Protein AF-A0A0N1C3P1-F1 (afdb_monomer_lite)

Structure (mmCIF, N/CA/C/O backbone):
data_AF-A0A0N1C3P1-F1
#
_entry.id   AF-A0A0N1C3P1-F1
#
loop_
_atom_site.group_PDB
_atom_site.id
_atom_site.type_symbol
_atom_site.label_atom_id
_atom_site.label_alt_id
_atom_site.label_comp_id
_atom_site.label_asym_id
_atom_site.label_entity_id
_atom_site.label_seq_id
_atom_site.pdbx_PDB_ins_code
_atom_site.Cartn_x
_atom_site.Cartn_y
_atom_site.Cartn_z
_atom_site.occupancy
_atom_site.B_iso_or_equiv
_atom_site.auth_seq_id
_atom_site.auth_comp_id
_atom_site.auth_asym_id
_atom_site.auth_atom_id
_atom_site.pdbx_PDB_model_num
ATOM 1 N N . MET A 1 1 ? -32.517 -1.475 7.923 1.00 46.31 1 MET A N 1
ATOM 2 C CA . MET A 1 1 ? -31.882 -0.154 8.122 1.00 46.31 1 MET A CA 1
ATOM 3 C C . MET A 1 1 ? -30.531 -0.206 7.425 1.00 46.31 1 MET A C 1
ATOM 5 O O . MET A 1 1 ? -29.745 -1.071 7.786 1.00 46.31 1 MET A O 1
ATOM 9 N N . ALA A 1 2 ? -30.282 0.620 6.409 1.00 61.62 2 ALA A N 1
ATOM 10 C CA . ALA A 1 2 ? -28.970 0.720 5.766 1.00 61.62 2 ALA A CA 1
ATOM 11 C C . ALA A 1 2 ? -28.315 2.023 6.241 1.00 61.62 2 ALA A C 1
ATOM 13 O O . ALA A 1 2 ? -28.808 3.097 5.917 1.00 61.62 2 ALA A O 1
ATOM 14 N N . MET A 1 3 ? -27.276 1.921 7.073 1.00 78.25 3 MET A N 1
ATOM 15 C CA . MET A 1 3 ? -26.449 3.069 7.462 1.00 78.25 3 MET A CA 1
ATOM 16 C C . MET A 1 3 ? -25.409 3.339 6.380 1.00 78.25 3 MET A C 1
ATOM 18 O O . MET A 1 3 ? -24.897 2.404 5.763 1.00 78.25 3 MET A O 1
ATOM 22 N N . THR A 1 4 ? -25.072 4.608 6.175 1.00 86.38 4 THR A N 1
ATOM 23 C CA . THR A 1 4 ? -23.965 5.003 5.304 1.00 86.38 4 THR A CA 1
ATOM 24 C C . THR A 1 4 ? -22.658 5.076 6.090 1.00 86.38 4 THR A C 1
ATOM 26 O O . THR A 1 4 ? -22.642 5.190 7.318 1.00 86.38 4 THR A O 1
ATOM 29 N N . VAL A 1 5 ? -21.528 5.057 5.378 1.00 84.31 5 VAL A N 1
ATOM 30 C CA . VAL A 1 5 ? -20.211 5.293 5.993 1.00 84.31 5 VAL A CA 1
ATOM 31 C C . VAL A 1 5 ? -20.159 6.678 6.654 1.00 84.31 5 VAL A C 1
ATOM 33 O O . VAL A 1 5 ? -19.561 6.828 7.717 1.00 84.31 5 VAL A O 1
ATOM 36 N N . LEU A 1 6 ? -20.844 7.673 6.080 1.00 87.75 6 LEU A N 1
ATOM 37 C CA . LEU A 1 6 ? -20.885 9.030 6.622 1.00 87.75 6 LEU A CA 1
ATOM 38 C C . LEU A 1 6 ? -21.587 9.088 7.988 1.00 87.75 6 LEU A C 1
ATOM 40 O O . LEU A 1 6 ? -21.112 9.781 8.887 1.00 87.75 6 LEU A O 1
ATOM 44 N N . ASP A 1 7 ? -22.659 8.317 8.178 1.00 88.31 7 ASP A N 1
ATOM 45 C CA . ASP A 1 7 ? -23.377 8.241 9.458 1.00 88.31 7 ASP A CA 1
ATOM 46 C C . ASP A 1 7 ? -22.473 7.687 10.569 1.00 88.31 7 ASP A C 1
ATOM 48 O O . ASP A 1 7 ? -22.418 8.227 11.676 1.00 88.31 7 ASP A O 1
ATOM 52 N N . VAL A 1 8 ? -21.695 6.645 10.252 1.00 85.31 8 VAL A N 1
ATOM 53 C CA . VAL A 1 8 ? -20.742 6.016 11.182 1.00 85.31 8 VAL A CA 1
ATOM 5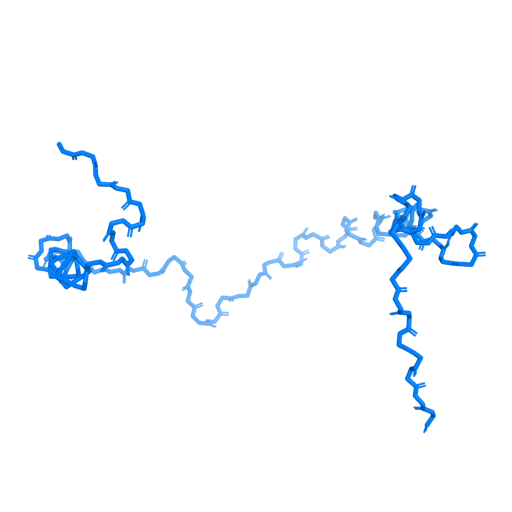4 C C . VAL A 1 8 ? -19.594 6.965 11.542 1.00 85.31 8 VAL A C 1
ATOM 56 O O . VAL A 1 8 ? -19.124 6.958 12.680 1.00 85.31 8 VAL A O 1
ATOM 59 N N . MET A 1 9 ? -19.147 7.796 10.596 1.00 85.69 9 MET A N 1
ATOM 60 C CA . MET A 1 9 ? -18.058 8.757 10.814 1.00 85.69 9 MET A CA 1
ATOM 61 C C . MET A 1 9 ? -18.498 10.012 11.579 1.00 85.69 9 MET A C 1
ATOM 63 O O . MET A 1 9 ? -17.687 10.603 12.289 1.00 85.69 9 MET A O 1
ATOM 67 N N . THR A 1 10 ? -19.760 10.425 11.449 1.00 92.12 10 THR A N 1
ATOM 68 C CA . THR A 1 10 ? -20.280 11.668 12.053 1.00 92.12 10 THR A CA 1
ATOM 69 C C . THR A 1 10 ? -21.009 11.451 13.376 1.00 92.12 10 THR A C 1
ATOM 71 O O . THR A 1 10 ? -21.187 12.402 14.134 1.00 92.12 10 THR A O 1
ATOM 74 N N . THR A 1 11 ? -21.382 10.209 13.699 1.00 94.19 11 THR A N 1
ATOM 75 C CA . THR A 1 11 ? -22.083 9.867 14.943 1.00 94.19 11 THR A CA 1
ATOM 76 C C . THR A 1 11 ? -21.214 8.966 15.831 1.00 94.19 11 THR A C 1
ATOM 78 O O . THR A 1 11 ? -21.229 7.742 15.672 1.00 94.19 11 THR A O 1
ATOM 81 N N . PRO A 1 12 ? -20.497 9.515 16.834 1.00 92.50 12 PRO A N 1
ATOM 82 C CA . PRO A 1 12 ? -19.561 8.750 17.668 1.00 92.50 12 PRO A CA 1
ATOM 83 C C . PRO A 1 12 ? -20.176 7.533 18.370 1.00 92.50 12 PRO A C 1
ATOM 85 O O . PRO A 1 12 ? -19.507 6.519 18.571 1.00 92.50 12 PRO A O 1
ATOM 88 N N . LYS A 1 13 ? -21.468 7.610 18.715 1.00 93.06 13 LYS A N 1
ATOM 89 C CA . LYS A 1 13 ? -22.194 6.501 19.338 1.00 93.06 13 LYS A CA 1
ATOM 90 C C . LYS A 1 13 ? -22.273 5.275 18.424 1.00 93.06 13 LYS A C 1
ATOM 92 O O . LYS A 1 13 ? -22.014 4.174 18.893 1.00 93.06 13 LYS A O 1
ATOM 97 N N . LEU A 1 14 ? -22.524 5.460 17.125 1.00 92.31 14 LEU A N 1
ATOM 98 C CA . LEU A 1 14 ? -22.585 4.351 16.164 1.00 92.31 14 LEU A CA 1
ATOM 99 C C . LEU A 1 14 ? -21.245 3.615 16.067 1.00 92.31 14 LEU A C 1
ATOM 101 O O . LEU A 1 14 ? -21.213 2.388 16.028 1.00 92.31 14 LEU A O 1
ATOM 105 N N . MET A 1 15 ? -20.131 4.350 16.113 1.00 90.44 15 MET A N 1
ATOM 106 C CA . MET A 1 15 ? -18.789 3.763 16.158 1.00 90.44 15 MET A CA 1
ATOM 107 C C . MET A 1 15 ? -18.556 2.949 17.443 1.00 90.44 15 MET A C 1
ATOM 109 O O . MET A 1 15 ? -17.960 1.871 17.400 1.00 90.44 15 MET A O 1
ATOM 113 N N . SER A 1 16 ? -19.014 3.454 18.592 1.00 93.50 16 SER A N 1
ATOM 114 C CA . SER A 1 16 ? -18.905 2.758 19.881 1.00 93.50 16 SER A CA 1
ATOM 115 C C . SER A 1 16 ? -19.735 1.472 19.912 1.00 93.50 16 SER A C 1
ATOM 117 O O . SER A 1 16 ? -19.241 0.414 20.314 1.00 93.50 16 SER A O 1
ATOM 119 N N . ASP A 1 17 ? -20.977 1.544 19.442 1.00 93.62 17 ASP A N 1
ATOM 120 C CA . ASP A 1 17 ? -21.905 0.415 19.416 1.00 93.62 17 ASP A CA 1
ATOM 121 C C . ASP A 1 17 ? -21.412 -0.670 18.444 1.00 93.62 17 ASP A C 1
ATOM 123 O O . ASP A 1 17 ? -21.370 -1.848 18.803 1.00 93.62 17 ASP A O 1
ATOM 127 N N . ALA A 1 18 ? -20.918 -0.279 17.263 1.00 91.31 18 ALA A N 1
ATOM 128 C CA . ALA A 1 18 ? -20.316 -1.198 16.296 1.00 91.31 18 ALA A CA 1
ATOM 129 C C . ALA A 1 18 ? -19.090 -1.928 16.871 1.00 91.31 18 ALA A C 1
ATOM 131 O O . ALA A 1 18 ? -18.988 -3.151 16.768 1.00 91.31 18 ALA A O 1
ATOM 132 N N . LYS A 1 19 ? -18.180 -1.203 17.540 1.00 91.62 19 LYS A N 1
ATOM 133 C CA . LYS A 1 19 ? -17.019 -1.809 18.220 1.00 91.62 19 LYS A CA 1
ATOM 134 C C . LYS A 1 19 ? -17.434 -2.768 19.332 1.00 91.62 19 LYS A C 1
ATOM 136 O O . LYS A 1 19 ? -16.762 -3.775 19.544 1.00 91.62 19 LYS A O 1
ATOM 141 N N . THR A 1 20 ? -18.505 -2.446 20.051 1.00 95.44 20 THR A N 1
ATOM 142 C CA . THR A 1 20 ? -19.026 -3.296 21.124 1.00 95.44 20 THR A CA 1
ATOM 143 C C . THR A 1 20 ? -19.564 -4.592 20.538 1.00 95.44 20 THR A C 1
ATOM 145 O O . THR A 1 20 ? -19.097 -5.656 20.927 1.00 95.44 20 THR A O 1
ATOM 148 N N . TYR A 1 21 ? -20.443 -4.510 19.538 1.00 93.12 21 TYR A N 1
ATOM 149 C CA . TYR A 1 21 ? -20.992 -5.675 18.843 1.00 93.12 21 TYR A CA 1
ATOM 150 C C . TYR A 1 21 ? -19.901 -6.576 18.243 1.00 93.12 21 TYR A C 1
ATOM 152 O O . TYR A 1 21 ? -19.924 -7.791 18.435 1.00 93.12 21 TYR A O 1
ATOM 160 N N . PHE A 1 22 ? -18.898 -5.985 17.586 1.00 91.88 22 PHE A N 1
ATOM 161 C CA . PHE A 1 22 ? -17.756 -6.724 17.043 1.00 91.88 22 PHE A CA 1
ATOM 162 C C . PHE A 1 22 ? -17.035 -7.548 18.123 1.00 91.88 22 PHE A C 1
ATOM 164 O O . PHE A 1 22 ? -16.742 -8.723 17.922 1.00 91.88 22 PHE A O 1
ATOM 171 N N . LYS A 1 23 ? -16.802 -6.964 19.305 1.00 92.00 23 LYS A N 1
ATOM 172 C CA . LYS A 1 23 ? -16.077 -7.627 20.399 1.00 92.00 23 LYS A CA 1
ATOM 173 C C . LYS A 1 23 ? -16.918 -8.629 21.184 1.00 92.00 23 LYS A C 1
ATOM 175 O O . LYS A 1 23 ? -16.390 -9.647 21.610 1.00 92.00 23 LYS A O 1
ATOM 180 N N . THR A 1 24 ? -18.187 -8.321 21.439 1.00 94.50 24 THR A N 1
ATOM 181 C CA . THR A 1 24 ? -19.026 -9.102 22.364 1.00 94.50 24 THR A CA 1
ATOM 182 C C . THR A 1 24 ? -19.904 -10.131 21.666 1.00 94.50 24 THR A C 1
ATOM 184 O O . THR A 1 24 ? -20.361 -11.068 22.320 1.00 94.50 24 THR A O 1
ATOM 187 N N . VAL A 1 25 ? -20.143 -9.966 20.361 1.00 94.06 25 VAL A N 1
ATOM 188 C CA . VAL A 1 25 ? -20.962 -10.877 19.553 1.00 94.06 25 VAL A CA 1
ATOM 189 C C . VAL A 1 25 ? -20.113 -11.595 18.514 1.00 94.06 25 VAL A C 1
ATOM 191 O O . VAL A 1 25 ? -20.078 -12.819 18.527 1.00 94.06 25 VAL A O 1
ATOM 194 N N . GLN A 1 26 ? -19.409 -10.871 17.636 1.00 90.56 26 GLN A N 1
ATOM 195 C CA . GLN A 1 26 ? -18.696 -11.511 16.517 1.00 90.56 26 GLN A CA 1
ATOM 196 C C . GLN A 1 26 ? -17.437 -12.257 16.970 1.00 90.56 26 GLN A C 1
ATOM 198 O O . GLN A 1 26 ? -17.227 -13.394 16.572 1.00 90.56 26 GLN A O 1
ATOM 203 N N . MET A 1 27 ? -16.630 -11.652 17.842 1.00 92.44 27 MET A N 1
ATOM 204 C CA . MET A 1 27 ? -15.418 -12.272 18.400 1.00 92.44 27 MET A CA 1
ATOM 205 C C . MET A 1 27 ? -15.666 -13.037 19.707 1.00 92.44 27 MET A C 1
ATOM 207 O O . MET A 1 27 ? -14.741 -13.249 20.492 1.00 92.44 27 MET A O 1
ATOM 211 N N . LYS A 1 28 ? -16.923 -13.394 19.996 1.00 92.06 28 LYS A N 1
ATOM 212 C CA . LYS A 1 28 ? -17.279 -14.047 21.259 1.00 92.06 28 LYS A CA 1
ATOM 213 C C . LYS A 1 28 ? -16.621 -15.422 21.384 1.00 92.06 28 LYS A C 1
ATOM 215 O O . LYS A 1 28 ? -16.032 -15.720 22.420 1.00 92.06 28 LYS A O 1
ATOM 220 N N . ASP A 1 29 ? -16.736 -16.222 20.329 1.00 93.25 29 ASP A N 1
ATOM 221 C CA . ASP A 1 29 ? -16.308 -17.623 20.316 1.00 93.25 29 ASP A CA 1
ATOM 222 C C . ASP A 1 29 ? -15.043 -17.833 19.461 1.00 93.25 29 ASP A C 1
ATOM 224 O O . ASP A 1 29 ? -14.274 -18.760 19.707 1.00 93.25 29 ASP A O 1
ATOM 228 N N . GLU A 1 30 ? -14.777 -16.931 18.509 1.00 88.06 30 GLU A N 1
ATOM 229 C CA . GLU A 1 30 ? -13.627 -16.990 17.604 1.00 88.06 30 GLU A CA 1
ATOM 230 C C . GLU A 1 30 ? -12.697 -15.790 17.798 1.00 88.06 30 GLU A C 1
ATOM 232 O O . GLU A 1 30 ? -13.125 -14.636 17.897 1.00 88.06 30 GLU A O 1
ATOM 237 N N . LYS A 1 31 ? -11.392 -16.065 17.826 1.00 86.12 31 LYS A N 1
ATOM 238 C CA . LYS A 1 31 ? -10.348 -15.039 17.819 1.00 86.12 31 LYS A CA 1
ATOM 239 C C . LYS A 1 31 ? -9.755 -14.933 16.426 1.00 86.12 31 LYS A C 1
ATOM 241 O O . LYS A 1 31 ? -9.650 -15.928 15.718 1.00 86.12 31 LYS A O 1
ATOM 246 N N . TYR A 1 32 ? -9.342 -13.722 16.063 1.00 84.12 32 TYR A N 1
ATOM 247 C CA . TYR A 1 32 ? -8.595 -13.508 14.832 1.00 84.12 32 TYR A CA 1
ATOM 248 C C . TYR A 1 32 ? -7.296 -14.316 14.875 1.00 84.12 32 TYR A C 1
ATOM 250 O O . TYR A 1 32 ? -6.440 -14.052 15.720 1.00 84.12 32 TYR A O 1
ATOM 258 N N . ASP A 1 33 ? -7.188 -15.280 13.967 1.00 85.88 33 ASP A N 1
ATOM 259 C CA . ASP A 1 33 ? -5.977 -16.047 13.711 1.00 85.88 33 ASP A CA 1
ATOM 260 C C . ASP A 1 33 ? -5.399 -15.578 12.367 1.00 85.88 33 ASP A C 1
ATOM 262 O O . ASP A 1 33 ? -6.009 -15.815 11.315 1.00 85.88 33 ASP A O 1
ATOM 266 N N . PRO A 1 34 ? -4.304 -14.799 12.375 1.00 89.12 34 PRO A N 1
ATOM 267 C CA . PRO A 1 34 ? -3.703 -14.314 11.148 1.00 89.12 34 PRO A CA 1
ATOM 268 C C . PRO A 1 34 ? -3.208 -15.486 10.297 1.00 89.12 34 PRO A C 1
ATOM 270 O O . PRO A 1 34 ? -2.412 -16.300 10.747 1.00 89.12 34 PRO A O 1
ATOM 273 N N . VAL A 1 35 ? -3.591 -15.505 9.019 1.00 90.00 35 VAL A N 1
ATOM 274 C CA . VAL A 1 35 ? -3.026 -16.455 8.040 1.00 90.00 35 VAL A CA 1
ATOM 275 C C . VAL A 1 35 ? -1.508 -16.270 7.881 1.00 90.00 35 VAL A C 1
ATOM 277 O O . VAL A 1 35 ? -0.826 -17.201 7.469 1.00 90.00 35 VAL A O 1
ATOM 280 N N . LEU A 1 36 ? -0.992 -15.075 8.194 1.00 92.56 36 LEU A N 1
ATOM 281 C CA . LEU A 1 36 ? 0.422 -14.720 8.097 1.00 92.56 36 LEU A CA 1
ATOM 282 C C . LEU A 1 36 ? 1.007 -14.411 9.479 1.00 92.56 36 LEU A C 1
ATOM 284 O O . LEU A 1 36 ? 0.437 -13.606 10.221 1.00 92.56 36 LEU A O 1
ATOM 288 N N . THR A 1 37 ? 2.165 -14.980 9.797 1.00 91.75 37 THR A N 1
ATOM 289 C CA . THR A 1 37 ? 2.922 -14.684 11.019 1.00 91.75 37 THR A CA 1
ATOM 290 C C . THR A 1 37 ? 3.861 -13.482 10.822 1.00 91.75 37 THR A C 1
ATOM 292 O O . THR A 1 37 ? 4.108 -13.058 9.690 1.00 91.75 37 THR A O 1
ATOM 295 N N . PRO A 1 38 ? 4.413 -12.896 11.904 1.00 90.19 38 PRO A N 1
ATOM 296 C CA . PRO A 1 38 ? 5.409 -11.823 11.801 1.00 90.19 38 PRO A CA 1
ATOM 297 C C . PRO A 1 38 ? 6.676 -12.207 11.020 1.00 90.19 38 PRO A C 1
ATOM 299 O O . PRO A 1 38 ? 7.384 -11.334 10.518 1.00 90.19 38 PRO A O 1
ATOM 302 N N . GLU A 1 39 ? 6.976 -13.501 10.938 1.00 94.19 39 GLU A N 1
ATOM 303 C CA . GLU A 1 39 ? 8.145 -14.046 10.254 1.00 94.19 39 GLU A CA 1
ATOM 304 C C . GLU A 1 39 ? 7.899 -14.280 8.758 1.00 94.19 39 GLU A C 1
ATOM 306 O O . GLU A 1 39 ? 8.867 -14.364 7.996 1.00 94.19 39 GLU A O 1
ATOM 311 N N . ASP A 1 40 ? 6.638 -14.356 8.322 1.00 92.56 40 ASP A N 1
ATOM 312 C CA . ASP A 1 40 ? 6.304 -14.604 6.924 1.00 92.56 40 ASP A CA 1
ATOM 313 C C . ASP A 1 40 ? 6.829 -13.486 6.021 1.00 92.56 40 ASP A C 1
ATOM 315 O O . ASP A 1 40 ? 6.569 -12.295 6.204 1.00 92.56 40 ASP A O 1
ATOM 319 N N . GLN A 1 41 ? 7.573 -13.891 4.993 1.00 92.00 41 GLN A N 1
ATOM 320 C CA . GLN A 1 41 ? 8.080 -12.999 3.960 1.00 92.00 41 GLN A CA 1
ATOM 321 C C . GLN A 1 41 ? 7.353 -13.270 2.644 1.00 92.00 41 GLN A C 1
ATOM 323 O O . GLN A 1 41 ? 7.082 -14.430 2.317 1.00 92.00 41 GLN A O 1
ATOM 328 N N . PRO A 1 42 ? 7.084 -12.235 1.828 1.00 89.94 42 PRO A N 1
ATOM 329 C CA . PRO A 1 42 ? 6.563 -12.448 0.489 1.00 89.94 42 PRO A CA 1
ATOM 330 C C . PRO A 1 42 ? 7.471 -13.412 -0.283 1.00 89.94 42 PRO A C 1
ATOM 332 O O . PRO A 1 42 ? 8.692 -13.238 -0.317 1.00 89.94 42 PRO A O 1
ATOM 335 N N . ALA A 1 43 ? 6.882 -14.411 -0.942 1.00 90.88 43 ALA A N 1
ATOM 336 C CA . ALA A 1 43 ? 7.605 -15.430 -1.704 1.00 90.88 43 ALA A CA 1
ATOM 337 C C . ALA A 1 43 ? 8.158 -14.882 -3.039 1.00 90.88 43 ALA A C 1
ATOM 339 O O . ALA A 1 43 ? 7.892 -15.407 -4.119 1.00 90.88 43 ALA A O 1
ATOM 340 N N . ILE A 1 44 ? 8.954 -13.807 -2.981 1.00 92.19 44 ILE A N 1
ATOM 341 C CA . ILE A 1 44 ? 9.503 -13.104 -4.150 1.00 92.19 44 ILE A CA 1
ATOM 342 C C . ILE A 1 44 ? 10.380 -14.006 -5.024 1.00 92.19 44 ILE A C 1
ATOM 344 O O . ILE A 1 44 ? 10.516 -13.756 -6.221 1.00 92.19 44 ILE A O 1
ATOM 348 N N . HIS A 1 45 ? 10.952 -15.063 -4.440 1.00 93.50 45 HIS A N 1
ATOM 349 C CA . HIS A 1 45 ? 11.785 -16.036 -5.138 1.00 93.50 45 HIS A CA 1
ATOM 350 C C . HIS A 1 45 ? 11.009 -16.779 -6.234 1.00 93.50 45 HIS A C 1
ATOM 352 O O . HIS A 1 45 ? 11.589 -17.065 -7.277 1.00 93.50 45 HIS A O 1
ATOM 358 N N . LEU A 1 46 ? 9.700 -17.001 -6.053 1.00 94.81 46 LEU A N 1
ATOM 359 C CA . LEU A 1 46 ? 8.844 -17.665 -7.044 1.00 94.81 46 LEU A CA 1
ATOM 360 C C . LEU A 1 46 ? 8.753 -16.879 -8.356 1.00 94.81 46 LEU A C 1
ATOM 362 O O . LEU A 1 46 ? 8.688 -17.461 -9.432 1.00 94.81 46 LEU A O 1
ATOM 366 N N . ASN A 1 47 ? 8.800 -15.548 -8.274 1.00 95.44 47 ASN A N 1
ATOM 367 C CA . ASN A 1 47 ? 8.702 -14.672 -9.440 1.00 95.44 47 ASN A CA 1
ATOM 368 C C . ASN A 1 47 ? 10.068 -14.199 -9.947 1.00 95.44 47 ASN A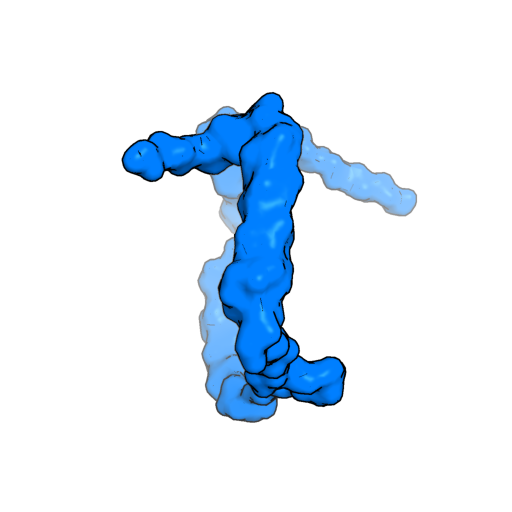 C 1
ATOM 370 O O . ASN A 1 47 ? 10.117 -13.431 -10.907 1.00 95.44 47 ASN A O 1
ATOM 374 N N . LYS A 1 48 ? 11.173 -14.612 -9.315 1.00 95.31 48 LYS A N 1
ATOM 375 C CA . LYS A 1 48 ? 12.505 -14.062 -9.588 1.00 95.31 48 LYS A CA 1
ATOM 376 C C . LYS A 1 48 ? 12.892 -14.212 -11.059 1.00 95.31 48 LYS A C 1
ATOM 378 O O . LYS A 1 48 ? 13.133 -13.205 -11.717 1.00 95.31 48 LYS A O 1
ATOM 383 N N . GLU A 1 49 ? 12.857 -15.434 -11.581 1.00 96.06 49 GLU A N 1
ATOM 384 C CA . GLU A 1 49 ? 13.230 -15.734 -12.969 1.00 96.06 49 GLU A CA 1
ATOM 385 C C . GLU A 1 49 ? 12.338 -14.989 -13.977 1.00 96.06 49 GLU A C 1
ATOM 387 O O . GLU A 1 49 ? 12.815 -14.365 -14.929 1.00 96.06 49 GLU A O 1
ATOM 392 N N . LEU A 1 50 ? 11.021 -14.985 -13.741 1.00 96.12 50 LEU A N 1
ATOM 393 C CA . LEU A 1 50 ? 10.075 -14.271 -14.595 1.00 96.12 50 LEU A CA 1
ATOM 394 C C . LEU A 1 50 ? 10.372 -12.767 -14.619 1.00 96.12 50 LEU A C 1
ATOM 396 O O . LEU A 1 50 ? 10.404 -12.157 -15.688 1.00 96.12 50 LEU A O 1
ATOM 400 N N . MET A 1 51 ? 10.605 -12.164 -13.454 1.00 95.62 51 MET A N 1
ATOM 401 C CA . MET A 1 51 ? 10.893 -10.736 -13.353 1.00 95.62 51 MET A CA 1
ATOM 402 C C . MET A 1 51 ? 12.261 -10.383 -13.942 1.00 95.62 51 MET A C 1
ATOM 404 O O . MET A 1 51 ? 12.381 -9.321 -14.549 1.00 95.62 51 MET A O 1
ATOM 408 N N . GLU A 1 52 ? 13.265 -11.253 -13.818 1.00 96.50 52 GLU A N 1
ATOM 409 C CA . GLU A 1 52 ? 14.575 -11.091 -14.464 1.00 96.50 52 GLU A CA 1
ATOM 410 C C . GLU A 1 52 ? 14.449 -11.051 -15.992 1.00 96.50 52 GLU A C 1
ATOM 412 O O . GLU A 1 52 ? 15.084 -10.216 -16.636 1.00 96.50 52 GLU A O 1
ATOM 417 N N . ARG A 1 53 ? 13.559 -11.867 -16.565 1.00 95.88 53 ARG A N 1
ATOM 418 C CA . ARG A 1 53 ? 13.291 -11.889 -18.008 1.00 95.88 53 ARG A CA 1
ATOM 419 C C . ARG A 1 53 ? 12.433 -10.719 -18.493 1.00 95.88 53 ARG A C 1
ATOM 421 O O . ARG A 1 53 ? 12.713 -10.150 -19.543 1.00 95.88 53 ARG A O 1
ATOM 428 N N . ILE A 1 54 ? 11.374 -10.364 -17.764 1.00 96.69 54 ILE A N 1
ATOM 429 C CA . ILE A 1 54 ? 10.342 -9.433 -18.257 1.00 96.69 54 ILE A CA 1
ATOM 430 C C . ILE A 1 54 ? 10.643 -7.968 -17.914 1.00 96.69 54 ILE A C 1
ATOM 432 O O . ILE A 1 54 ? 10.342 -7.080 -18.712 1.00 96.69 54 ILE A O 1
ATOM 436 N N . ARG A 1 55 ? 11.274 -7.668 -16.767 1.00 95.44 55 ARG A N 1
ATOM 437 C CA . ARG A 1 55 ? 11.581 -6.273 -16.386 1.00 95.44 55 ARG A CA 1
ATOM 438 C C . ARG A 1 55 ? 12.424 -5.519 -17.429 1.00 95.44 55 ARG A C 1
ATOM 440 O O . ARG A 1 55 ? 12.110 -4.352 -17.662 1.00 95.44 55 ARG A O 1
ATOM 447 N N . PRO A 1 56 ? 13.468 -6.102 -18.052 1.00 96.62 56 PRO A N 1
ATOM 448 C CA . PRO A 1 56 ? 14.246 -5.409 -19.082 1.00 96.62 56 PRO A CA 1
ATOM 449 C C . PRO A 1 56 ? 13.417 -5.038 -20.314 1.00 96.62 56 PRO A C 1
ATOM 451 O O . PRO A 1 56 ? 13.587 -3.952 -20.863 1.00 96.62 56 PRO A O 1
ATOM 454 N N . GLU A 1 57 ? 12.483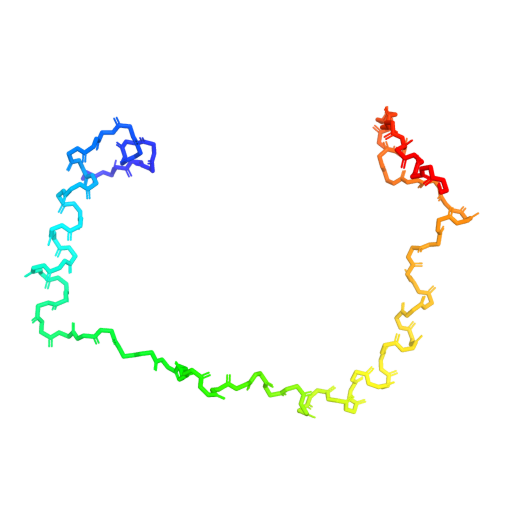 -5.903 -20.707 1.00 96.12 57 GLU A N 1
ATOM 455 C CA . GLU A 1 57 ? 11.590 -5.657 -21.839 1.00 96.12 57 GLU A CA 1
ATOM 456 C C . GLU A 1 57 ? 10.589 -4.541 -21.529 1.00 96.12 57 GLU A C 1
ATOM 458 O O . GLU A 1 57 ? 10.399 -3.638 -22.342 1.00 96.12 57 GLU A O 1
ATOM 463 N N . LEU A 1 58 ? 10.029 -4.529 -20.315 1.00 94.38 58 LEU A N 1
ATOM 464 C CA . LEU A 1 58 ? 9.107 -3.478 -19.877 1.00 94.38 58 LEU A CA 1
ATOM 465 C C . LEU A 1 58 ? 9.769 -2.098 -19.793 1.00 94.38 58 LEU A C 1
ATOM 467 O O . LEU A 1 58 ? 9.123 -1.099 -20.101 1.00 94.38 58 LEU A O 1
ATOM 471 N N . LYS A 1 59 ? 11.063 -2.023 -19.443 1.00 93.81 59 LYS A N 1
ATOM 472 C CA . LYS A 1 59 ? 11.793 -0.745 -19.349 1.00 93.81 59 LYS A CA 1
ATOM 473 C C . LYS A 1 59 ? 11.746 0.075 -20.638 1.00 93.81 59 LYS A C 1
ATOM 475 O O . LYS A 1 59 ? 11.795 1.297 -20.558 1.00 93.81 59 LYS A O 1
ATOM 480 N N . LYS A 1 60 ? 11.624 -0.569 -21.803 1.00 93.12 60 LYS A N 1
ATOM 481 C CA . LYS A 1 60 ? 11.518 0.102 -23.112 1.00 93.12 60 LYS A CA 1
ATOM 482 C C . LYS A 1 60 ? 10.272 0.985 -23.221 1.00 93.12 60 LYS A C 1
ATOM 484 O O . LYS A 1 60 ? 10.268 1.936 -23.994 1.00 93.12 60 LYS A O 1
ATOM 489 N N . PHE A 1 61 ? 9.240 0.673 -22.441 1.00 93.06 61 PHE A N 1
ATOM 490 C CA . PHE A 1 61 ? 7.953 1.365 -22.429 1.00 93.06 61 PHE A CA 1
ATOM 491 C C . PHE A 1 61 ? 7.778 2.273 -21.209 1.00 93.06 61 PHE A C 1
ATOM 493 O O . PHE A 1 61 ? 6.727 2.894 -21.054 1.00 93.06 61 PHE A O 1
ATOM 500 N N . ASN A 1 62 ? 8.785 2.360 -20.335 1.00 92.00 62 ASN A N 1
ATOM 501 C CA . ASN A 1 62 ? 8.735 3.286 -19.214 1.00 92.00 62 ASN A CA 1
ATOM 502 C C . ASN A 1 62 ? 8.720 4.729 -19.726 1.00 92.00 62 ASN A C 1
ATOM 504 O O . ASN A 1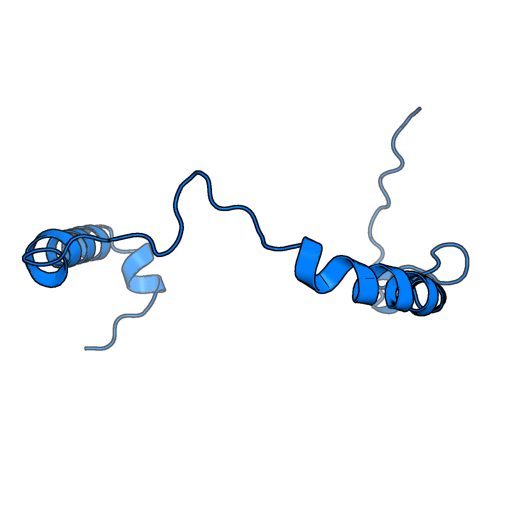 62 ? 9.365 5.065 -20.720 1.00 92.00 62 ASN A O 1
ATOM 508 N N . TYR A 1 63 ? 7.998 5.583 -19.004 1.00 90.38 63 TYR A N 1
ATOM 509 C CA . TYR A 1 63 ? 7.950 7.009 -19.288 1.00 90.38 63 TYR A CA 1
ATOM 510 C C . TYR A 1 63 ? 9.358 7.619 -19.272 1.00 90.38 63 TYR A C 1
ATOM 512 O O . TYR A 1 63 ? 10.106 7.466 -18.304 1.00 90.38 63 TYR A O 1
ATOM 520 N N . ASP A 1 64 ? 9.687 8.321 -20.353 1.00 89.62 64 ASP A N 1
ATOM 521 C CA . ASP A 1 64 ? 10.946 9.032 -20.534 1.00 89.62 64 ASP A CA 1
ATOM 522 C C . ASP A 1 64 ? 10.684 10.545 -20.399 1.00 89.62 64 ASP A C 1
ATOM 524 O O . ASP A 1 64 ? 10.158 11.158 -21.339 1.00 89.62 64 ASP A O 1
ATOM 528 N N . PRO A 1 65 ? 11.025 11.162 -19.250 1.00 86.62 65 PRO A N 1
ATOM 529 C CA . PRO A 1 65 ? 10.783 12.585 -19.015 1.00 86.62 65 PRO A CA 1
ATOM 530 C C . PRO A 1 65 ? 11.596 13.504 -19.935 1.00 86.62 65 PRO A C 1
ATOM 532 O O . PRO A 1 65 ? 11.273 14.684 -20.025 1.00 86.62 65 PRO A O 1
ATOM 535 N N . ALA A 1 66 ? 12.636 13.002 -20.615 1.00 88.06 66 ALA A N 1
ATOM 536 C CA . ALA A 1 66 ? 13.386 13.783 -21.597 1.00 88.06 66 ALA A CA 1
ATOM 537 C C . ALA A 1 66 ? 12.689 13.825 -22.968 1.00 88.06 66 ALA A C 1
ATOM 539 O O . ALA A 1 66 ? 12.991 14.698 -23.780 1.00 88.06 66 ALA A O 1
ATOM 540 N N . LYS A 1 67 ? 11.765 12.891 -23.237 1.00 88.19 67 LYS A N 1
ATOM 541 C CA . LYS A 1 67 ? 11.055 12.786 -24.523 1.00 88.19 67 LYS A CA 1
ATOM 542 C C . LYS A 1 67 ? 9.640 13.337 -24.489 1.00 88.19 67 LYS A C 1
ATOM 544 O O . LYS A 1 67 ? 9.161 13.803 -25.519 1.00 88.19 67 LYS A O 1
ATOM 549 N N . TYR A 1 68 ? 8.967 13.273 -23.342 1.00 88.31 68 TYR A N 1
ATOM 550 C CA . TYR A 1 68 ? 7.559 13.643 -23.237 1.00 88.31 68 TYR A CA 1
ATOM 551 C C . TYR A 1 68 ? 7.312 14.591 -22.062 1.00 88.31 68 TYR A C 1
ATOM 553 O O . TYR A 1 68 ? 7.925 14.425 -21.008 1.00 88.31 68 TYR A O 1
ATOM 561 N N . PRO A 1 69 ? 6.404 15.573 -22.214 1.00 85.31 69 PRO A N 1
ATOM 562 C CA . PRO A 1 69 ? 5.975 16.407 -21.103 1.00 85.31 69 PRO A CA 1
ATOM 563 C C . PRO A 1 69 ? 5.141 15.590 -20.098 1.00 85.31 69 PRO A C 1
ATOM 565 O O . PRO A 1 69 ? 4.460 14.638 -20.504 1.00 85.31 69 PRO A O 1
ATOM 568 N N . PRO A 1 70 ? 5.135 15.977 -18.805 1.00 86.62 70 PRO A N 1
ATOM 569 C CA . PRO A 1 70 ? 4.365 15.293 -17.773 1.00 86.62 70 PRO A CA 1
ATOM 570 C C . PRO A 1 70 ? 2.881 15.207 -18.113 1.00 86.62 70 PRO A C 1
ATOM 572 O O . PRO A 1 70 ? 2.313 16.118 -18.715 1.00 86.62 70 PRO A O 1
ATOM 575 N N . TYR A 1 71 ? 2.228 14.153 -17.631 1.00 85.25 71 TYR A N 1
ATOM 576 C CA . TYR A 1 71 ? 0.799 13.932 -17.856 1.00 85.25 71 TYR A CA 1
ATOM 577 C C . TYR A 1 71 ? -0.074 15.129 -17.440 1.00 85.25 71 TYR A C 1
ATOM 579 O O . TYR A 1 71 ? -1.021 15.477 -18.134 1.00 85.25 71 TYR A O 1
ATOM 587 N N . LEU A 1 72 ? 0.283 15.835 -16.362 1.00 87.44 72 LEU A N 1
ATOM 588 C CA . LEU A 1 72 ? -0.446 17.033 -15.928 1.00 87.44 72 LEU A CA 1
ATOM 589 C C . LEU A 1 72 ? -0.426 18.151 -16.979 1.00 87.44 72 LEU A C 1
ATOM 591 O O . LEU A 1 72 ? -1.454 18.778 -17.215 1.00 87.44 72 LEU A O 1
ATOM 595 N N . VAL A 1 73 ? 0.698 18.335 -17.674 1.00 86.50 73 VAL A N 1
ATOM 596 C CA . VAL A 1 73 ? 0.806 19.304 -18.774 1.00 86.50 73 VAL A CA 1
ATOM 597 C C . VAL A 1 73 ? -0.063 18.872 -19.954 1.00 86.50 73 VAL A C 1
ATOM 599 O O . VAL A 1 73 ? -0.725 19.708 -20.561 1.00 86.50 73 VAL A O 1
ATOM 602 N N . GLN A 1 74 ? -0.126 17.569 -20.244 1.00 85.31 74 GLN A N 1
ATOM 603 C CA . GLN A 1 74 ? -1.013 17.024 -21.282 1.00 85.31 74 GLN A CA 1
ATOM 604 C C . GLN A 1 74 ? -2.496 17.263 -20.954 1.00 85.31 74 GLN A C 1
ATOM 606 O O . GLN A 1 74 ? -3.299 17.476 -21.855 1.00 85.31 74 GLN A O 1
ATOM 611 N N . LEU A 1 75 ? -2.846 17.284 -19.665 1.00 90.00 75 LEU A N 1
ATOM 612 C CA . LEU A 1 75 ? -4.182 17.618 -19.167 1.00 90.00 75 LEU A CA 1
ATOM 613 C C . LEU A 1 75 ? -4.447 19.131 -19.042 1.00 90.00 75 LEU A C 1
ATOM 615 O O . LEU A 1 75 ? -5.511 19.523 -18.567 1.00 90.00 75 LEU A O 1
ATOM 619 N N . GLY A 1 76 ? -3.502 19.993 -19.431 1.00 89.19 76 GLY A N 1
ATOM 620 C CA . GLY A 1 76 ? -3.632 21.451 -19.320 1.00 89.19 76 GLY A CA 1
ATOM 621 C C . GLY A 1 76 ? -3.442 22.001 -17.901 1.00 89.19 76 GLY A C 1
ATOM 622 O O . GLY A 1 76 ? -3.696 23.180 -17.657 1.00 89.19 76 GLY A O 1
ATOM 623 N N . VAL A 1 77 ? -2.978 21.177 -16.961 1.00 87.94 77 VAL A N 1
ATOM 624 C CA . VAL A 1 77 ? -2.675 21.582 -15.586 1.00 87.94 77 VAL A CA 1
ATOM 625 C C . VAL A 1 77 ? -1.188 21.907 -15.480 1.00 87.94 77 VAL A C 1
ATOM 627 O O . VAL A 1 77 ? -0.334 21.020 -15.504 1.00 87.94 77 VAL A O 1
ATOM 630 N N . ASN A 1 78 ? -0.865 23.190 -15.321 1.00 81.75 78 ASN A N 1
ATOM 631 C CA . ASN A 1 78 ? 0.510 23.613 -15.081 1.00 81.75 78 ASN A CA 1
ATOM 632 C C . ASN A 1 78 ? 0.844 23.476 -13.587 1.00 81.75 78 ASN A C 1
ATOM 634 O O . ASN A 1 78 ? 0.473 24.330 -12.781 1.00 81.75 78 ASN A O 1
ATOM 63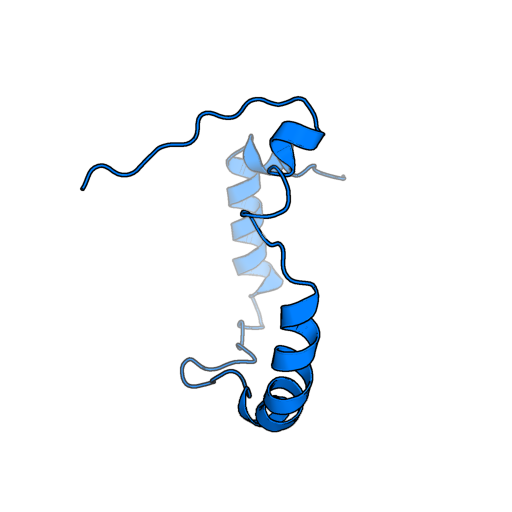8 N N . TYR A 1 79 ? 1.498 22.375 -13.211 1.00 77.19 79 TYR A N 1
ATOM 639 C CA . TYR A 1 79 ? 1.883 22.113 -11.824 1.00 77.19 79 TYR A CA 1
ATOM 640 C C . TYR A 1 79 ? 3.294 22.652 -11.540 1.00 77.19 79 TYR A C 1
ATOM 642 O O . TYR A 1 79 ? 4.208 22.373 -12.321 1.00 77.19 79 TYR A O 1
ATOM 650 N N . PRO A 1 80 ? 3.514 23.395 -10.439 1.00 79.38 80 PRO A N 1
ATOM 651 C CA . PRO A 1 80 ? 4.834 23.916 -10.110 1.00 79.38 80 PRO A CA 1
ATOM 652 C C . PRO A 1 80 ? 5.801 22.765 -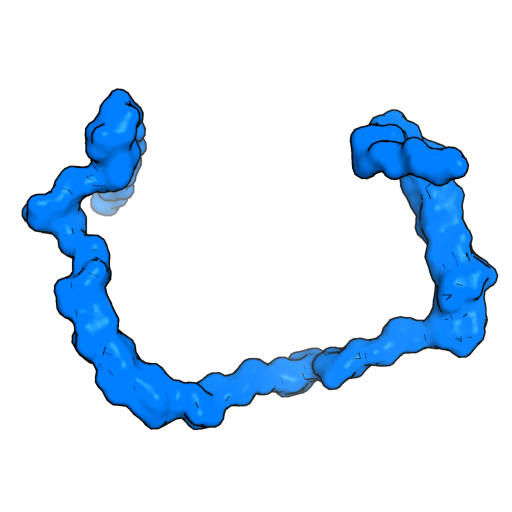9.808 1.00 79.38 80 PRO A C 1
ATOM 654 O O . PRO A 1 80 ? 5.608 21.993 -8.869 1.00 79.38 80 PRO A O 1
ATOM 657 N N . ILE A 1 81 ? 6.856 22.648 -10.615 1.00 72.56 81 ILE A N 1
ATOM 658 C CA . ILE A 1 81 ? 7.938 21.692 -10.377 1.00 72.56 81 ILE A CA 1
ATOM 659 C C . ILE A 1 81 ? 8.829 22.278 -9.278 1.00 72.56 81 ILE A C 1
ATOM 661 O O . ILE A 1 81 ? 9.484 23.299 -9.483 1.00 72.56 81 ILE A O 1
ATOM 665 N N . LEU A 1 82 ? 8.847 21.645 -8.104 1.00 72.31 82 LEU A N 1
ATOM 666 C CA . LEU A 1 82 ? 9.781 21.997 -7.035 1.00 72.31 82 LEU A CA 1
ATOM 667 C C . LEU A 1 82 ? 11.164 21.454 -7.408 1.00 72.31 82 LEU A C 1
ATOM 669 O O . LEU A 1 82 ? 11.397 20.247 -7.360 1.00 72.31 82 LEU A O 1
ATOM 673 N N . ILE A 1 83 ? 12.077 22.335 -7.811 1.00 64.94 83 ILE A N 1
ATOM 674 C CA . ILE A 1 83 ? 13.479 21.972 -8.024 1.00 64.94 83 ILE A CA 1
ATOM 675 C C . ILE A 1 83 ? 14.132 21.931 -6.640 1.00 64.94 83 ILE A C 1
ATOM 677 O O . ILE A 1 83 ? 14.179 22.953 -5.954 1.00 64.94 83 ILE A O 1
ATOM 681 N N . ALA A 1 84 ? 14.591 20.757 -6.202 1.00 56.25 84 ALA A N 1
ATOM 682 C CA . ALA A 1 84 ? 15.383 20.657 -4.980 1.00 56.25 84 ALA A CA 1
ATOM 683 C C . ALA A 1 84 ? 16.670 21.481 -5.159 1.00 56.25 84 ALA A C 1
ATOM 685 O O . ALA A 1 84 ? 17.382 21.301 -6.149 1.00 56.25 84 ALA A O 1
ATOM 686 N N . GLN A 1 85 ? 16.924 22.419 -4.243 1.00 48.69 85 GLN A N 1
ATOM 687 C CA . GLN A 1 85 ? 18.175 23.181 -4.228 1.00 48.69 85 GLN A CA 1
ATOM 688 C C . GLN A 1 85 ? 19.354 22.245 -3.895 1.00 48.69 85 GLN A C 1
ATOM 690 O O . GLN A 1 85 ? 19.134 21.276 -3.164 1.00 48.69 85 GLN A O 1
ATOM 695 N N . PRO A 1 86 ? 20.549 22.496 -4.466 1.00 56.41 86 PRO A N 1
ATOM 696 C CA . PRO A 1 86 ? 21.732 21.655 -4.276 1.00 56.41 86 PRO A CA 1
ATOM 697 C C . PRO A 1 86 ? 22.200 21.580 -2.821 1.00 56.41 86 PRO A C 1
ATOM 699 O O . PRO A 1 86 ? 21.999 22.567 -2.076 1.00 56.41 86 PRO A O 1
#

Secondary structure (DSSP, 8-state):
----HHHHHH-HHHHHHHHHHIIIIITSS-----SS-TT----GGGGHHHHHHHHHHHHTTS--TTTS--HHHHTT----------

Sequence (86 aa):
MAMTVLDVMTTPKLMSDAKTYFKTVQMKDEKYDPVLTPEDQPAIHLNKELMERIRPELKKFNYDPAKYPPYLVQLGVNYPILIAQP

Radius of gyration: 24.9 Å; chains: 1; bounding box: 54×42×47 Å

Foldseek 3Di:
DDDDPVCCVVPVVNVVVVVCCCVCPVCVPPDDDDPDDPPDDPPVVVCVVVCVVCVVVCVVVDDDVVVDPDPCVVVVHDDDDDDDDD

pLDDT: mean 87.7, std 10.21, range [46.31, 96.69]